Protein AF-A0A850SB62-F1 (afdb_monomer_lite)

Sequence (69 aa):
MGRLNGEIVAGTALTFLALLFIFAGMVNPIWAVALPADYVLLAVGIGVIALGFWTASNEKKHPHVEHRH

Radius of gyration: 17.68 Å; chains: 1; bounding box: 36×14×56 Å

pLDDT: mean 84.61, std 17.04, range [39.03, 97.75]

Structure (mmCIF, N/CA/C/O backbone):
data_AF-A0A850SB62-F1
#
_entry.id   AF-A0A850SB62-F1
#
loop_
_atom_site.group_PDB
_atom_site.id
_atom_site.type_symbol
_atom_site.label_atom_id
_atom_site.label_alt_id
_atom_site.label_com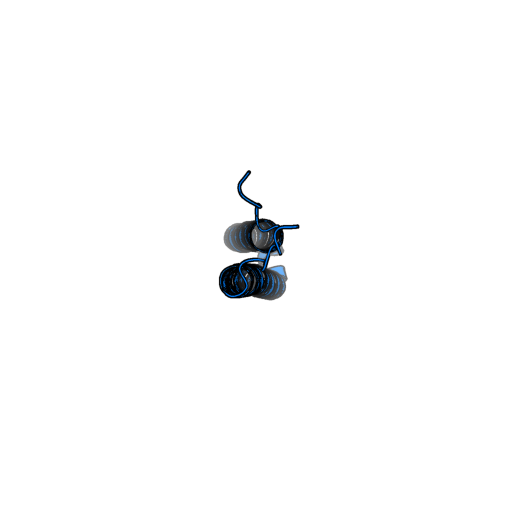p_id
_atom_site.label_asym_id
_atom_site.label_entity_id
_atom_site.label_seq_id
_atom_site.pdbx_PDB_ins_code
_atom_site.Cartn_x
_atom_site.Cartn_y
_atom_site.Cartn_z
_atom_site.occupancy
_atom_site.B_iso_or_equiv
_atom_site.auth_seq_id
_atom_site.auth_comp_id
_atom_site.auth_asym_id
_atom_site.auth_atom_id
_atom_site.pdbx_PDB_model_num
ATOM 1 N N . MET A 1 1 ? -7.980 6.660 27.344 1.00 39.03 1 MET A N 1
ATOM 2 C CA . MET A 1 1 ? -6.895 6.710 26.338 1.00 39.03 1 MET A CA 1
ATOM 3 C C . MET A 1 1 ? -7.448 6.095 25.067 1.00 39.03 1 MET A C 1
ATOM 5 O O . MET A 1 1 ? -7.966 4.989 25.146 1.00 39.03 1 MET A O 1
ATOM 9 N N . GLY A 1 2 ? -7.481 6.831 23.953 1.00 52.09 2 GLY A N 1
ATOM 10 C CA . GLY A 1 2 ? -8.062 6.325 22.705 1.00 52.09 2 GLY A CA 1
ATOM 11 C C . GLY A 1 2 ? -7.324 5.063 22.270 1.00 52.09 2 GLY A C 1
ATOM 12 O O . GLY A 1 2 ? -6.114 5.107 22.068 1.00 52.09 2 GLY A O 1
ATOM 13 N N . ARG A 1 3 ? -8.030 3.933 22.201 1.00 61.88 3 ARG A N 1
ATOM 14 C CA . ARG A 1 3 ? -7.472 2.658 21.751 1.00 61.88 3 ARG A CA 1
ATOM 15 C C . ARG A 1 3 ? -7.125 2.826 20.273 1.00 61.88 3 ARG A C 1
ATOM 17 O O . ARG A 1 3 ? -8.005 2.800 19.419 1.00 61.88 3 ARG A O 1
ATOM 24 N N . LEU A 1 4 ? -5.858 3.128 19.995 1.00 64.38 4 LEU A N 1
ATOM 25 C CA . LEU A 1 4 ? -5.321 3.175 18.640 1.00 64.38 4 LEU A CA 1
ATOM 26 C C . LEU A 1 4 ? -5.581 1.808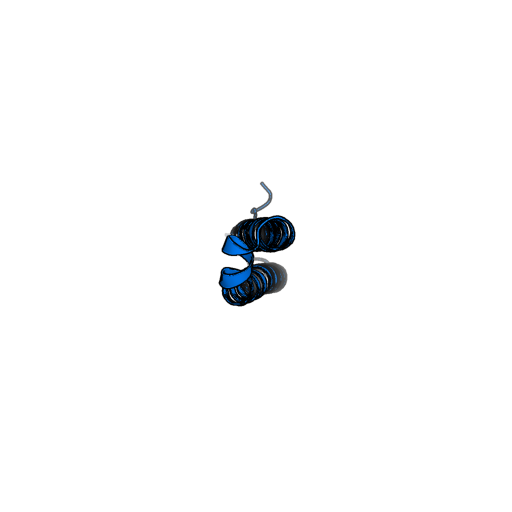 18.015 1.00 64.38 4 LEU A C 1
ATOM 28 O O . LEU A 1 4 ? -5.084 0.798 18.513 1.00 64.38 4 LEU A O 1
ATOM 32 N N . ASN A 1 5 ? -6.407 1.771 16.971 1.00 82.31 5 ASN A N 1
ATOM 33 C CA . ASN A 1 5 ? -6.662 0.529 16.270 1.00 82.31 5 ASN A CA 1
ATOM 34 C C . ASN A 1 5 ? -5.392 0.158 15.486 1.00 82.31 5 ASN A C 1
ATOM 36 O O . ASN A 1 5 ? -5.075 0.781 14.470 1.00 82.31 5 ASN A O 1
ATOM 40 N N . GLY A 1 6 ? -4.662 -0.837 15.995 1.00 84.75 6 GLY A N 1
ATOM 41 C CA . GLY A 1 6 ? -3.406 -1.307 15.416 1.00 84.75 6 GLY A CA 1
ATOM 42 C C . GLY A 1 6 ? -3.552 -1.784 13.972 1.00 84.75 6 GLY A C 1
ATOM 43 O O . GLY A 1 6 ? -2.624 -1.612 13.189 1.00 84.75 6 GLY A O 1
ATOM 44 N N . GLU A 1 7 ? -4.728 -2.284 13.589 1.00 88.19 7 GLU A N 1
ATOM 45 C CA . GLU A 1 7 ? -5.040 -2.682 12.214 1.00 88.19 7 GLU A CA 1
ATOM 46 C C . GLU A 1 7 ? -5.059 -1.450 11.299 1.00 88.19 7 G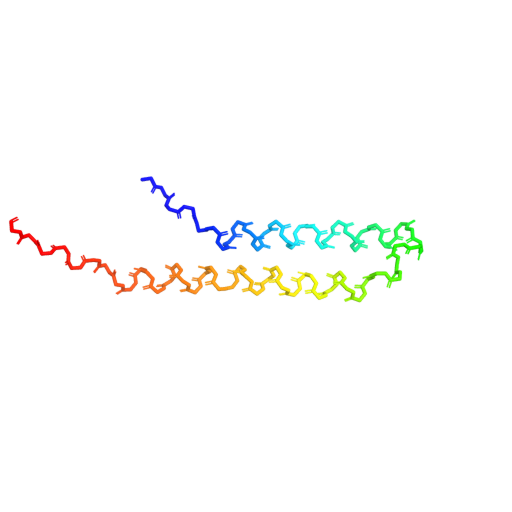LU A C 1
ATOM 48 O O . GLU A 1 7 ? -4.411 -1.428 10.257 1.00 88.19 7 GLU A O 1
ATOM 53 N N . ILE A 1 8 ? -5.702 -0.360 11.726 1.00 91.25 8 ILE A N 1
ATOM 54 C CA . ILE A 1 8 ? -5.752 0.884 10.942 1.00 91.25 8 ILE A CA 1
ATOM 55 C C . ILE A 1 8 ? -4.345 1.470 10.769 1.00 91.25 8 ILE A C 1
ATOM 57 O O . ILE A 1 8 ? -3.983 1.892 9.669 1.00 91.25 8 ILE A O 1
ATOM 61 N N . VAL A 1 9 ? -3.527 1.465 11.826 1.00 93.69 9 VAL A N 1
ATOM 62 C CA . VAL A 1 9 ? -2.143 1.966 11.767 1.00 93.69 9 VAL A CA 1
ATOM 63 C C . VAL A 1 9 ? -1.284 1.103 10.842 1.00 93.69 9 VAL A C 1
ATOM 65 O O . VAL A 1 9 ? -0.616 1.638 9.957 1.00 93.69 9 VAL A O 1
ATOM 68 N N . ALA A 1 10 ? -1.329 -0.222 11.003 1.00 94.44 10 ALA A N 1
ATOM 69 C CA . ALA A 1 10 ? -0.568 -1.153 10.175 1.00 94.44 10 ALA A CA 1
ATOM 70 C C . ALA A 1 10 ? -0.989 -1.073 8.701 1.00 94.44 10 ALA A C 1
ATOM 72 O O . ALA A 1 10 ? -0.141 -0.966 7.817 1.00 94.44 10 ALA A O 1
ATOM 73 N N . GLY A 1 11 ? -2.294 -1.049 8.431 1.00 95.38 11 GLY A N 1
ATOM 74 C CA . GLY A 1 11 ? -2.824 -0.916 7.080 1.00 95.38 11 GLY A CA 1
ATOM 75 C C . GLY A 1 11 ? -2.448 0.418 6.429 1.00 95.38 11 GLY A C 1
ATOM 76 O O . GLY A 1 11 ? -2.075 0.444 5.256 1.00 95.38 11 GLY A O 1
ATOM 77 N N . THR A 1 12 ? -2.443 1.517 7.193 1.00 95.94 12 THR A N 1
ATOM 78 C CA . THR A 1 12 ? -1.974 2.829 6.709 1.00 95.94 12 THR A CA 1
ATOM 79 C C . THR A 1 12 ? -0.489 2.792 6.355 1.00 95.94 12 THR A C 1
ATOM 81 O O . THR A 1 12 ? -0.106 3.276 5.293 1.00 95.94 12 THR A O 1
ATOM 84 N N . ALA A 1 13 ? 0.344 2.175 7.198 1.00 96.88 13 ALA A N 1
ATOM 85 C CA . ALA A 1 13 ? 1.775 2.038 6.940 1.00 96.88 13 ALA A CA 1
ATOM 86 C C . ALA A 1 13 ? 2.060 1.201 5.680 1.00 96.88 13 ALA A C 1
ATOM 88 O O . ALA A 1 13 ? 2.871 1.606 4.851 1.00 96.88 13 ALA A O 1
ATOM 89 N N . LEU A 1 14 ? 1.356 0.077 5.496 1.00 96.81 14 LEU A N 1
ATOM 90 C CA . LEU A 1 14 ? 1.472 -0.770 4.301 1.00 96.81 14 LEU A CA 1
ATOM 91 C C . LEU A 1 14 ? 1.021 -0.041 3.032 1.00 96.81 14 LEU A C 1
ATOM 93 O O . LEU A 1 14 ? 1.706 -0.088 2.014 1.00 96.81 14 LEU A O 1
ATOM 97 N N . THR A 1 15 ? -0.101 0.675 3.110 1.00 97.25 15 THR A N 1
ATOM 98 C CA . THR A 1 15 ? -0.618 1.491 2.001 1.00 97.25 15 THR A CA 1
ATOM 99 C C . THR A 1 15 ? 0.390 2.572 1.615 1.00 97.25 15 THR A C 1
ATOM 101 O O . THR A 1 15 ? 0.700 2.744 0.440 1.00 97.25 15 THR A O 1
ATOM 104 N N . PHE A 1 16 ? 0.947 3.276 2.603 1.00 97.75 16 PHE A N 1
ATOM 105 C CA . PHE A 1 16 ? 1.957 4.304 2.373 1.00 97.75 16 PHE A CA 1
ATOM 106 C C . PHE A 1 16 ? 3.233 3.727 1.750 1.00 97.75 16 PHE A C 1
ATOM 108 O O . PHE A 1 16 ? 3.751 4.286 0.786 1.00 97.75 16 PHE A O 1
ATOM 115 N N . LEU A 1 17 ? 3.704 2.578 2.241 1.00 96.69 17 LEU A N 1
ATOM 116 C CA . LEU A 1 17 ? 4.859 1.883 1.676 1.00 96.69 17 LEU A CA 1
ATOM 117 C C . LEU A 1 17 ? 4.628 1.476 0.212 1.00 96.69 17 LEU A C 1
ATOM 119 O O . LEU A 1 17 ? 5.499 1.697 -0.624 1.00 96.69 17 LEU A O 1
ATOM 123 N N . ALA A 1 18 ? 3.447 0.945 -0.115 1.00 96.88 18 ALA A N 1
ATOM 124 C CA . ALA A 1 18 ? 3.095 0.596 -1.488 1.00 96.88 18 ALA A CA 1
ATOM 125 C C . ALA A 1 18 ? 3.113 1.820 -2.417 1.00 96.88 18 ALA A C 1
ATOM 127 O O . ALA A 1 18 ? 3.642 1.751 -3.523 1.00 96.88 18 ALA A O 1
ATOM 128 N N . LEU A 1 19 ? 2.602 2.967 -1.956 1.00 96.94 19 LEU A N 1
ATOM 129 C CA . LEU A 1 19 ? 2.649 4.213 -2.725 1.00 96.94 19 LEU A CA 1
ATOM 130 C C . LEU A 1 19 ? 4.085 4.683 -2.990 1.00 96.94 19 LEU A C 1
ATOM 132 O O . LEU A 1 19 ? 4.362 5.178 -4.082 1.00 96.94 19 LEU A O 1
ATOM 136 N N . LEU A 1 20 ? 5.003 4.502 -2.034 1.00 96.69 20 LEU A N 1
ATOM 137 C CA . LEU A 1 20 ? 6.419 4.822 -2.233 1.00 96.69 20 LEU A CA 1
ATOM 138 C C . LEU A 1 20 ? 7.059 3.941 -3.311 1.00 96.69 20 LEU A C 1
ATOM 140 O O . LEU A 1 20 ? 7.801 4.462 -4.143 1.00 96.69 20 LEU A O 1
ATOM 144 N N . PHE A 1 21 ? 6.759 2.639 -3.338 1.00 95.00 21 PHE A N 1
ATOM 145 C CA . PHE A 1 21 ? 7.277 1.749 -4.381 1.00 95.00 21 PHE A CA 1
ATOM 146 C C . PHE A 1 21 ? 6.670 2.034 -5.754 1.00 95.00 21 PHE A C 1
ATOM 148 O O . PHE A 1 21 ? 7.410 2.128 -6.732 1.00 95.00 21 PHE A O 1
ATOM 155 N N . ILE A 1 22 ? 5.363 2.307 -5.821 1.00 95.19 22 ILE A N 1
ATOM 156 C CA . ILE A 1 22 ? 4.716 2.727 -7.070 1.00 95.19 22 ILE A CA 1
ATOM 157 C C . ILE A 1 22 ? 5.366 4.009 -7.597 1.00 95.19 22 ILE A C 1
ATOM 159 O O . ILE A 1 22 ? 5.698 4.094 -8.779 1.00 95.19 22 ILE A O 1
ATOM 163 N N . PHE A 1 23 ? 5.600 4.995 -6.724 1.00 96.12 23 PHE A N 1
ATOM 164 C CA . PHE A 1 23 ? 6.304 6.218 -7.101 1.00 96.12 23 PHE A CA 1
ATOM 165 C C . PHE A 1 23 ? 7.725 5.919 -7.594 1.00 96.12 23 PHE A C 1
ATOM 167 O O . PHE A 1 23 ? 8.111 6.409 -8.653 1.00 96.12 23 PHE A O 1
ATOM 174 N N . ALA A 1 24 ? 8.477 5.061 -6.897 1.00 94.44 24 ALA A N 1
ATOM 175 C CA . ALA A 1 24 ? 9.810 4.634 -7.321 1.00 94.44 24 ALA A CA 1
ATOM 176 C C . ALA A 1 24 ? 9.803 3.967 -8.710 1.00 94.44 24 ALA A C 1
ATOM 178 O O . ALA A 1 24 ? 10.698 4.225 -9.517 1.00 94.44 24 ALA A O 1
ATOM 179 N N . GLY A 1 25 ? 8.774 3.177 -9.027 1.00 94.00 25 GLY A N 1
ATOM 180 C CA . GLY A 1 25 ? 8.580 2.571 -10.346 1.00 94.00 25 GLY A CA 1
ATOM 181 C C . GLY A 1 25 ? 8.321 3.582 -11.467 1.00 94.00 25 GLY A C 1
ATOM 182 O O . GLY A 1 25 ? 8.704 3.330 -12.607 1.00 94.00 25 GLY A O 1
ATOM 183 N N . MET A 1 26 ? 7.739 4.749 -11.163 1.00 93.12 26 MET A N 1
ATOM 184 C CA . MET A 1 26 ? 7.541 5.815 -12.158 1.00 93.12 26 MET A CA 1
ATOM 185 C C . MET A 1 26 ? 8.839 6.549 -12.509 1.00 93.12 26 MET A C 1
ATOM 187 O O . MET A 1 26 ? 9.007 6.981 -13.647 1.00 93.12 26 MET A O 1
ATOM 191 N N . VAL A 1 27 ? 9.754 6.705 -11.546 1.00 95.75 27 VAL A N 1
ATO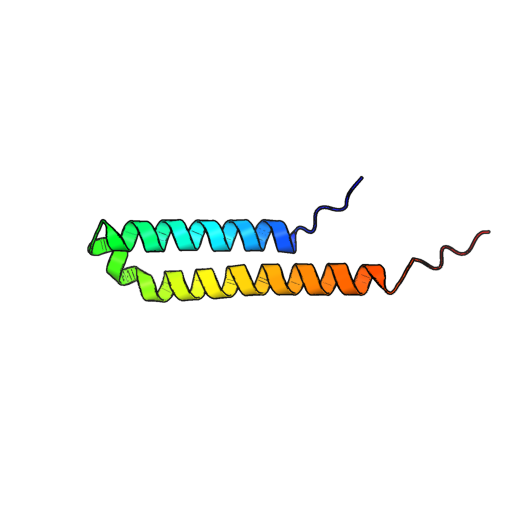M 192 C CA . VAL A 1 27 ? 11.049 7.377 -11.767 1.00 95.75 27 VAL A CA 1
ATOM 193 C C . VAL A 1 27 ? 12.166 6.427 -12.195 1.00 95.75 27 VAL A C 1
ATOM 195 O O . VAL A 1 27 ? 13.150 6.888 -12.773 1.00 95.75 27 VAL A O 1
ATOM 198 N N . ASN A 1 28 ? 12.049 5.120 -11.939 1.00 92.38 28 ASN A N 1
ATOM 199 C CA . ASN A 1 28 ? 13.079 4.146 -12.287 1.00 92.38 28 ASN A CA 1
ATOM 200 C C . ASN A 1 28 ? 12.489 2.853 -12.894 1.00 92.38 28 ASN A C 1
ATOM 202 O O . ASN A 1 28 ? 11.791 2.110 -12.201 1.00 92.38 28 ASN A O 1
ATOM 206 N N . PRO A 1 29 ? 12.838 2.505 -14.150 1.00 88.69 29 PRO A N 1
ATOM 207 C CA . PRO A 1 29 ? 12.293 1.330 -14.833 1.00 88.69 29 PRO A CA 1
ATOM 208 C C . PRO A 1 29 ? 12.696 -0.009 -14.196 1.00 88.69 29 PRO A C 1
ATOM 210 O O . PRO A 1 29 ? 11.996 -0.999 -14.382 1.00 88.69 29 PRO A O 1
ATOM 213 N N . ILE A 1 30 ? 13.784 -0.061 -13.416 1.00 91.81 30 ILE A N 1
ATOM 214 C CA . ILE A 1 30 ? 14.159 -1.263 -12.651 1.00 91.81 30 ILE A CA 1
ATOM 215 C C . ILE A 1 30 ? 13.118 -1.538 -11.566 1.00 91.81 30 ILE A C 1
ATOM 217 O O . ILE A 1 30 ? 12.769 -2.687 -11.328 1.00 91.81 30 ILE A O 1
ATOM 221 N N . TRP A 1 31 ? 12.588 -0.489 -10.939 1.00 90.12 31 TRP A N 1
ATOM 222 C CA . TRP A 1 31 ? 11.526 -0.613 -9.943 1.00 90.12 31 TRP A CA 1
ATOM 223 C C . TRP A 1 31 ? 10.165 -0.879 -10.592 1.00 90.12 31 TRP A C 1
ATOM 225 O O . TRP A 1 31 ? 9.327 -1.545 -9.992 1.00 90.12 31 TRP A O 1
ATOM 235 N N . ALA A 1 32 ? 9.965 -0.463 -11.848 1.00 90.69 32 ALA A N 1
ATOM 236 C CA . ALA A 1 32 ? 8.721 -0.702 -12.579 1.00 90.69 32 ALA A CA 1
ATOM 237 C C . ALA A 1 32 ? 8.366 -2.197 -12.723 1.00 90.69 32 ALA A C 1
ATOM 239 O O . ALA A 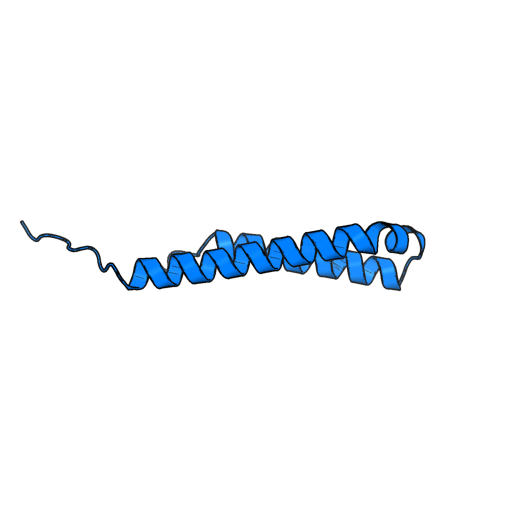1 32 ? 7.190 -2.547 -12.805 1.00 90.69 32 ALA A O 1
ATOM 240 N N . VAL A 1 33 ? 9.362 -3.093 -12.708 1.00 93.69 33 VAL A N 1
ATOM 241 C CA . VAL A 1 33 ? 9.133 -4.548 -12.758 1.00 93.69 33 VAL A CA 1
ATOM 242 C C . VAL A 1 33 ? 8.365 -5.066 -11.535 1.00 93.69 33 VAL A C 1
ATOM 244 O O . VAL A 1 33 ? 7.666 -6.073 -11.630 1.00 93.69 33 VAL A O 1
ATOM 247 N N . ALA A 1 34 ? 8.479 -4.374 -10.397 1.00 92.44 34 ALA A N 1
ATOM 248 C CA . ALA A 1 34 ? 7.844 -4.741 -9.137 1.00 92.44 34 ALA A CA 1
ATOM 249 C C . ALA A 1 34 ? 6.430 -4.155 -8.977 1.00 92.44 34 ALA A C 1
ATOM 251 O O . ALA A 1 34 ? 5.704 -4.592 -8.087 1.00 92.44 34 ALA A O 1
ATOM 252 N N . LEU A 1 35 ? 5.984 -3.272 -9.883 1.00 92.12 35 LEU A N 1
ATOM 253 C CA . LEU A 1 35 ? 4.663 -2.629 -9.815 1.00 92.12 35 LEU A CA 1
ATOM 254 C C . LEU A 1 35 ? 3.489 -3.599 -9.603 1.00 92.12 35 LEU A C 1
ATOM 256 O O . LEU A 1 35 ? 2.606 -3.275 -8.807 1.00 92.12 35 LEU A O 1
ATOM 260 N N . PRO A 1 36 ? 3.436 -4.793 -10.236 1.00 94.94 36 PRO A N 1
ATOM 261 C CA . PRO A 1 36 ? 2.378 -5.758 -9.949 1.00 94.94 36 PRO A CA 1
ATOM 262 C C . PRO A 1 36 ? 2.331 -6.166 -8.469 1.00 94.94 36 PRO A C 1
ATOM 264 O O . PRO A 1 36 ? 1.248 -6.274 -7.898 1.00 94.94 36 PRO A O 1
ATOM 267 N N . ALA A 1 37 ? 3.492 -6.356 -7.837 1.00 95.50 37 ALA A N 1
ATOM 268 C CA . ALA A 1 37 ? 3.589 -6.669 -6.415 1.00 95.50 37 ALA A CA 1
ATOM 269 C C . ALA A 1 37 ? 3.214 -5.460 -5.545 1.00 95.50 37 ALA A C 1
ATOM 271 O O . ALA A 1 37 ? 2.544 -5.631 -4.527 1.00 95.50 37 ALA A O 1
ATOM 272 N N . ASP A 1 38 ? 3.557 -4.244 -5.970 1.00 95.31 38 ASP A N 1
ATOM 273 C CA . ASP A 1 38 ? 3.208 -3.020 -5.245 1.00 95.31 38 ASP A CA 1
ATOM 274 C C . ASP A 1 38 ? 1.690 -2.789 -5.214 1.00 95.31 38 ASP A C 1
ATOM 276 O O . ASP A 1 38 ? 1.139 -2.405 -4.183 1.00 95.31 38 ASP A O 1
ATOM 280 N N . TYR A 1 39 ? 0.979 -3.103 -6.304 1.00 95.50 39 TYR A N 1
ATOM 281 C CA . TYR A 1 39 ? -0.487 -3.069 -6.325 1.00 95.50 39 TYR A CA 1
ATOM 282 C C . TYR A 1 39 ? -1.118 -4.120 -5.405 1.00 95.50 39 TYR A C 1
ATOM 284 O O . TYR A 1 39 ? -2.140 -3.845 -4.773 1.00 95.50 39 TYR A O 1
ATOM 292 N N . VAL A 1 40 ? -0.511 -5.305 -5.281 1.00 97.50 40 VAL A N 1
ATOM 293 C CA . VAL A 1 40 ? -0.948 -6.319 -4.306 1.00 97.50 40 VAL A CA 1
ATOM 294 C C . VAL A 1 40 ? -0.722 -5.813 -2.883 1.00 97.50 40 VAL A C 1
ATOM 296 O O . VAL A 1 40 ? -1.629 -5.894 -2.056 1.00 97.50 40 VAL A O 1
ATOM 299 N N . LEU A 1 41 ? 0.447 -5.233 -2.601 1.00 96.69 41 LEU A N 1
A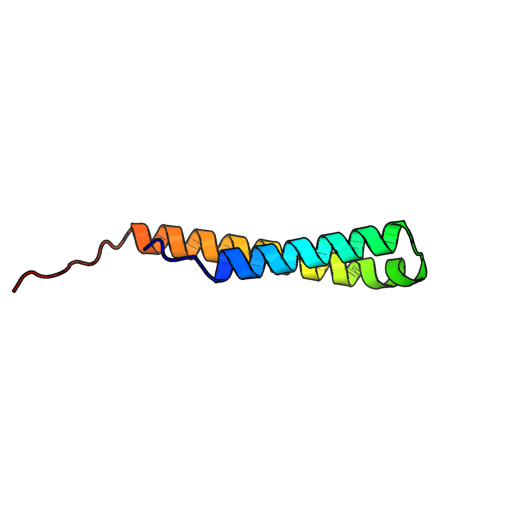TOM 300 C CA . LEU A 1 41 ? 0.757 -4.643 -1.299 1.00 96.69 41 LEU A CA 1
ATOM 301 C C . LEU A 1 41 ? -0.225 -3.518 -0.942 1.00 96.69 41 LEU A C 1
ATOM 303 O O . LEU A 1 41 ? -0.706 -3.454 0.190 1.00 96.69 41 LEU A O 1
ATOM 307 N N . LEU A 1 42 ? -0.581 -2.678 -1.918 1.00 97.56 42 LEU A N 1
ATOM 308 C CA . LEU A 1 42 ? -1.581 -1.625 -1.764 1.00 97.56 42 LEU A CA 1
ATOM 309 C C . LEU A 1 42 ? -2.961 -2.204 -1.419 1.00 97.56 42 LEU A C 1
ATOM 311 O O . LEU A 1 42 ? -3.609 -1.734 -0.484 1.00 97.56 42 LEU A O 1
ATOM 315 N N . ALA A 1 43 ? -3.395 -3.247 -2.132 1.00 97.56 43 ALA A N 1
ATOM 316 C CA . ALA A 1 43 ? -4.666 -3.919 -1.870 1.00 97.56 43 ALA A CA 1
ATOM 317 C C . ALA A 1 43 ? -4.707 -4.540 -0.464 1.00 97.56 43 ALA A C 1
ATOM 319 O O . ALA A 1 43 ? -5.713 -4.418 0.236 1.00 97.56 43 ALA A O 1
ATOM 320 N N . VAL A 1 44 ? -3.600 -5.146 -0.020 1.00 96.75 44 VAL A N 1
ATOM 321 C CA . VAL A 1 44 ? -3.461 -5.672 1.345 1.00 96.75 44 VAL A CA 1
ATOM 322 C C . VAL A 1 44 ? -3.557 -4.544 2.371 1.00 96.75 44 VAL A C 1
ATOM 324 O O . VAL A 1 44 ? -4.321 -4.664 3.326 1.00 96.75 44 VAL A O 1
ATOM 327 N N . GLY A 1 45 ? -2.849 -3.429 2.165 1.00 96.25 45 GLY A N 1
ATOM 328 C CA . GLY A 1 45 ? -2.908 -2.266 3.054 1.00 96.25 45 GLY A CA 1
ATOM 329 C C . GLY A 1 45 ? -4.334 -1.737 3.231 1.00 96.25 45 GLY A C 1
ATOM 330 O O . GLY A 1 45 ? -4.805 -1.595 4.361 1.00 96.25 45 GLY A O 1
ATOM 331 N N . ILE A 1 46 ? -5.059 -1.545 2.125 1.00 96.50 46 ILE A N 1
ATOM 332 C CA . ILE A 1 46 ? -6.469 -1.124 2.135 1.00 96.50 46 ILE A CA 1
ATOM 333 C C . ILE A 1 46 ? -7.351 -2.160 2.845 1.00 96.50 46 ILE A C 1
ATOM 335 O O . ILE A 1 46 ? -8.214 -1.789 3.642 1.00 96.50 46 ILE A O 1
ATOM 339 N N . GLY A 1 47 ? -7.121 -3.453 2.604 1.00 96.06 47 GLY A N 1
ATOM 340 C CA . GLY A 1 47 ? -7.852 -4.538 3.259 1.00 96.06 47 GLY A CA 1
ATOM 341 C C . GLY A 1 47 ? -7.701 -4.521 4.781 1.00 96.06 47 GLY A C 1
ATOM 342 O O . GLY A 1 47 ? -8.694 -4.614 5.499 1.00 96.06 47 GLY A O 1
ATOM 343 N N . VAL A 1 48 ? -6.481 -4.323 5.288 1.00 95.25 48 VAL A N 1
ATOM 344 C CA . VAL A 1 48 ? -6.220 -4.235 6.734 1.00 95.25 48 VAL A CA 1
ATOM 345 C C . VAL A 1 48 ? -6.881 -2.991 7.342 1.00 95.25 48 VAL A C 1
ATOM 347 O O . VAL A 1 48 ? -7.469 -3.075 8.420 1.00 95.25 48 VAL A O 1
ATOM 350 N N . ILE A 1 49 ? -6.865 -1.850 6.641 1.00 94.62 49 ILE A N 1
ATOM 351 C CA . ILE A 1 49 ? -7.595 -0.647 7.075 1.00 94.62 49 ILE A CA 1
ATOM 352 C C . ILE A 1 49 ? -9.098 -0.941 7.183 1.00 94.62 49 ILE A C 1
ATOM 354 O O . ILE A 1 49 ? -9.724 -0.596 8.186 1.00 94.62 49 ILE A O 1
ATOM 358 N N . ALA A 1 50 ? -9.679 -1.592 6.171 1.00 94.00 50 ALA A N 1
ATOM 359 C CA . ALA A 1 50 ? -11.097 -1.943 6.152 1.00 94.00 50 ALA A CA 1
ATOM 360 C C . ALA A 1 50 ? -11.475 -2.887 7.306 1.00 94.00 50 ALA A C 1
ATOM 362 O O . ALA A 1 50 ? -12.495 -2.665 7.962 1.00 94.00 50 ALA A O 1
ATOM 363 N N . LEU A 1 51 ? -10.634 -3.886 7.599 1.00 92.00 51 LEU A N 1
ATOM 364 C CA . LEU A 1 51 ? -10.800 -4.766 8.760 1.00 92.00 51 LEU A CA 1
ATOM 365 C C . LEU A 1 51 ? -10.759 -3.975 10.069 1.00 92.00 51 LEU A C 1
ATOM 367 O O . LEU A 1 51 ? -11.673 -4.106 10.876 1.00 92.00 51 LEU A O 1
ATOM 371 N N . GLY A 1 52 ? -9.795 -3.066 10.229 1.00 89.38 52 GLY A N 1
ATOM 372 C CA . GLY A 1 52 ? -9.728 -2.198 11.402 1.00 89.38 52 GLY A CA 1
ATOM 373 C C . GLY A 1 52 ? -10.987 -1.345 11.588 1.00 89.38 52 GLY A C 1
ATOM 374 O O . GLY A 1 52 ? -11.527 -1.239 12.693 1.00 89.38 52 GLY A O 1
ATOM 375 N N . PHE A 1 53 ? -11.529 -0.773 10.511 1.00 88.81 53 PHE A N 1
ATOM 376 C CA . PHE A 1 53 ? -12.806 -0.059 10.587 1.00 88.81 53 PHE A CA 1
ATOM 377 C C . PHE A 1 53 ? -13.970 -0.973 10.979 1.00 88.81 53 PHE A C 1
ATOM 379 O O . PHE A 1 53 ? -14.821 -0.564 11.774 1.00 88.81 53 PHE A O 1
ATOM 386 N N . TRP A 1 54 ? -14.012 -2.201 10.462 1.00 88.81 54 TRP A N 1
ATOM 387 C CA . TRP A 1 54 ? -15.052 -3.166 10.808 1.00 88.81 54 TRP A CA 1
ATOM 388 C C . TRP A 1 54 ? -14.971 -3.597 12.278 1.00 88.81 54 TRP A C 1
ATOM 390 O O . TRP A 1 54 ? -15.979 -3.524 12.985 1.00 88.81 54 TRP A O 1
ATOM 400 N N . THR A 1 55 ? -13.775 -3.930 12.770 1.00 86.44 55 THR A N 1
ATOM 401 C CA . THR A 1 55 ? -13.506 -4.256 14.178 1.00 86.44 55 THR A CA 1
ATOM 402 C C . THR A 1 55 ? -13.924 -3.107 15.095 1.00 86.44 55 THR A C 1
ATOM 404 O O . THR A 1 55 ? -14.717 -3.304 16.016 1.00 86.44 55 THR A O 1
ATOM 407 N N . ALA A 1 56 ? -13.498 -1.877 14.788 1.00 84.50 56 ALA A N 1
ATOM 408 C CA . ALA A 1 56 ? -13.846 -0.698 15.581 1.00 84.50 56 ALA A CA 1
ATOM 409 C C . ALA A 1 56 ? -15.354 -0.381 15.559 1.00 84.50 56 ALA A C 1
ATOM 411 O O . ALA A 1 56 ? -15.894 0.157 16.527 1.00 84.50 56 ALA A O 1
ATOM 412 N N . SER A 1 57 ? -16.050 -0.685 14.460 1.00 81.38 57 SER A N 1
ATOM 413 C CA . SER A 1 57 ? -17.504 -0.513 14.345 1.00 81.38 57 SER A CA 1
ATOM 414 C C . SER A 1 57 ? -18.272 -1.560 15.161 1.00 81.38 57 SER A C 1
ATOM 416 O O . SER A 1 57 ? -19.267 -1.231 15.810 1.00 81.38 57 SER A O 1
ATOM 418 N N . ASN A 1 58 ? -17.785 -2.804 15.194 1.00 78.25 58 ASN A N 1
ATOM 419 C CA . ASN A 1 58 ? -18.377 -3.886 15.982 1.00 78.25 58 ASN A CA 1
ATOM 420 C C . ASN A 1 58 ? -18.128 -3.718 17.490 1.00 78.25 58 ASN A C 1
ATOM 422 O O . ASN A 1 58 ? -19.052 -3.931 18.273 1.00 78.25 58 ASN A O 1
ATOM 426 N N . GLU A 1 59 ? -16.943 -3.257 17.910 1.00 71.62 59 GLU A N 1
ATOM 427 C CA . GLU A 1 59 ? -16.660 -2.938 19.322 1.00 71.62 59 GLU A CA 1
ATOM 428 C C . GLU A 1 59 ? -17.607 -1.853 19.864 1.00 71.62 59 GLU A C 1
ATOM 430 O O . GLU A 1 59 ? -18.052 -1.927 21.007 1.00 71.62 59 GLU A O 1
ATOM 435 N N . LYS A 1 60 ? -18.008 -0.877 19.036 1.00 63.00 60 LYS A N 1
ATOM 436 C CA . LYS A 1 60 ? -18.979 0.160 19.432 1.00 63.00 60 LYS A CA 1
ATOM 437 C C . LYS A 1 60 ? -20.403 -0.370 19.636 1.00 63.00 60 LYS A C 1
ATOM 439 O O . LYS A 1 60 ? -21.181 0.274 20.335 1.00 63.00 60 LYS A O 1
ATOM 444 N N . LYS A 1 61 ? -20.765 -1.508 19.031 1.00 60.09 61 LYS A N 1
ATOM 445 C CA . LYS A 1 61 ? -22.103 -2.116 19.162 1.00 60.09 61 LYS A CA 1
ATOM 446 C C . LYS A 1 61 ? -22.266 -2.970 20.415 1.00 60.09 61 LYS A C 1
ATOM 448 O O . LYS A 1 61 ? -23.397 -3.203 20.827 1.00 60.09 61 LYS A O 1
ATOM 453 N N . HIS A 1 62 ? -21.168 -3.407 21.026 1.00 53.44 62 HIS A N 1
ATOM 454 C CA . HIS A 1 62 ? -21.168 -4.095 22.312 1.00 53.44 62 HIS A CA 1
ATOM 455 C C . HIS A 1 62 ? -20.513 -3.181 23.351 1.00 53.44 62 HIS A C 1
ATOM 457 O O . HIS A 1 62 ? -19.354 -3.407 23.710 1.00 53.44 62 HIS A O 1
ATOM 463 N N . PRO A 1 63 ? -21.212 -2.140 23.853 1.00 53.50 63 PRO A N 1
ATOM 464 C CA . PRO A 1 63 ? -20.776 -1.535 25.097 1.00 53.50 63 PRO A CA 1
ATOM 465 C C . PRO A 1 63 ? -20.733 -2.673 26.112 1.00 53.50 63 PRO A C 1
ATOM 467 O O . PRO A 1 63 ? -21.719 -3.393 26.282 1.00 53.50 63 PRO A O 1
ATOM 470 N N . HIS A 1 64 ? -19.558 -2.892 26.697 1.00 53.44 64 HIS A N 1
ATOM 471 C CA . HIS A 1 64 ? -19.387 -3.773 27.837 1.00 53.44 64 HIS A CA 1
ATOM 472 C C . HIS A 1 64 ? -20.587 -3.578 28.763 1.00 53.44 64 HIS A C 1
ATOM 474 O O . HIS A 1 64 ? -20.808 -2.489 29.295 1.00 53.44 64 HIS A O 1
ATOM 480 N N . VAL A 1 65 ? -21.383 -4.635 28.909 1.00 50.94 65 VAL A N 1
ATOM 481 C CA . VAL A 1 65 ? -22.276 -4.799 30.045 1.00 50.94 65 VAL A CA 1
ATOM 482 C C . VAL A 1 65 ? -21.335 -4.976 31.231 1.00 50.94 65 VAL A C 1
ATOM 484 O O . VAL A 1 65 ? -21.031 -6.090 31.646 1.00 50.94 65 VAL A O 1
ATOM 487 N N . GLU A 1 66 ? -20.764 -3.869 31.700 1.00 49.91 66 GLU A N 1
ATOM 488 C CA . GLU A 1 66 ? -20.045 -3.825 32.957 1.00 49.91 66 GLU A CA 1
ATOM 489 C C . GLU A 1 66 ? -21.122 -3.912 34.031 1.00 49.91 66 GLU A C 1
ATOM 491 O O . GLU A 1 66 ? -21.759 -2.932 34.424 1.00 49.91 66 GLU A O 1
ATOM 496 N N . HIS A 1 67 ? -21.420 -5.157 34.397 1.00 47.53 67 HIS A N 1
ATOM 497 C CA . HIS A 1 67 ? -22.219 -5.492 35.555 1.00 47.53 67 HIS A CA 1
ATOM 498 C C . HIS A 1 67 ? -21.542 -4.861 36.773 1.00 47.53 67 HIS A C 1
ATOM 500 O O . HIS A 1 67 ? -20.534 -5.356 37.269 1.00 47.53 67 HIS A O 1
ATOM 506 N N . ARG A 1 68 ? -22.125 -3.753 37.242 1.00 49.75 68 ARG A N 1
ATOM 507 C CA . ARG A 1 68 ? -21.992 -3.279 38.620 1.00 49.75 68 ARG A CA 1
ATOM 508 C C . ARG A 1 68 ? -22.181 -4.463 39.565 1.00 49.75 68 ARG A C 1
ATOM 510 O O . ARG A 1 68 ? -23.274 -5.024 39.557 1.00 49.75 68 ARG A O 1
ATOM 517 N N . HIS A 1 69 ? -21.181 -4.761 40.387 1.00 40.59 69 HIS A N 1
ATOM 518 C CA . HIS A 1 69 ? -21.322 -5.373 41.707 1.00 40.59 69 HIS A CA 1
ATOM 519 C C . HIS A 1 69 ? -20.190 -4.876 42.604 1.00 40.59 69 HIS A C 1
ATOM 521 O O . HIS A 1 69 ? -19.036 -4.855 42.125 1.00 40.59 69 HIS A O 1
#

Secondary structure (DSSP, 8-state):
-----HHHHHHHHHHHHHHHHHHHHHH-HHHHTTHHHHHHHHHHHHHHHHHHHHHHHHHHHS-------

Foldseek 3Di:
DPPPLVLLVQLVVLLVVLVVLCVVCVVDVVSVVCNVVSVVSNVVSVVSNVVSVVVVVVCVVCPPPPDDD